Protein 1WCJ (pdb70)

Structure (mmCIF, N/CA/C/O backbone):
data_1WCJ
#
_entry.id   1WCJ
#
_cell.length_a   1.000
_cell.length_b   1.000
_cell.length_c   1.000
_cell.angle_alpha   90.00
_cell.angle_beta   90.00
_cell.angle_gamma   90.00
#
_symmetry.space_group_name_H-M   'P 1'
#
loop_
_atom_site.group_PDB
_atom_site.id
_atom_site.type_symbol
_atom_site.label_atom_id
_atom_site.label_alt_id
_atom_site.label_comp_id
_atom_site.label_asym_id
_atom_site.label_entity_id
_atom_site.label_seq_id
_atom_site.pdbx_PDB_ins_code
_atom_site.Cartn_x
_atom_site.Cartn_y
_atom_site.Cartn_z
_atom_site.occupancy
_atom_site.B_iso_or_equiv
_atom_site.auth_seq_id
_atom_site.auth_comp_id
_atom_site.auth_asym_id
_atom_site.auth_atom_id
_atom_site.pdbx_PDB_model_num
ATOM 1 N N . MET A 1 2 ? 18.799 15.409 -4.432 1.00 0.00 2 MET A N 1
ATOM 2 C CA . MET A 1 2 ? 19.744 14.297 -4.384 1.00 0.00 2 MET A CA 1
ATOM 3 C C . MET A 1 2 ? 19.970 13.944 -2.918 1.00 0.00 2 MET A C 1
ATOM 4 O O . MET A 1 2 ? 20.739 14.631 -2.236 1.00 0.00 2 MET A O 1
ATOM 18 N N . SER A 1 3 ? 19.293 12.920 -2.396 1.00 0.00 3 SER A N 1
ATOM 19 C CA . SER A 1 3 ? 19.429 12.554 -0.994 1.00 0.00 3 SER A CA 1
ATOM 20 C C . SER A 1 3 ? 19.049 11.090 -0.758 1.00 0.00 3 SER A C 1
ATOM 21 O O . SER A 1 3 ? 18.476 10.456 -1.645 1.00 0.00 3 SER A O 1
ATOM 29 N N . LYS A 1 4 ? 19.346 10.543 0.429 1.00 0.00 4 LYS A N 1
ATOM 30 C CA . LYS A 1 4 ? 19.086 9.144 0.790 1.00 0.00 4 LYS A CA 1
ATOM 31 C C . LYS A 1 4 ? 18.442 9.080 2.168 1.00 0.00 4 LYS A C 1
ATOM 32 O O . LYS A 1 4 ? 18.989 8.485 3.097 1.00 0.00 4 LYS A O 1
ATOM 48 N N . LYS A 1 5 ? 17.260 9.674 2.302 1.00 0.00 5 LYS A N 1
ATOM 49 C CA . LYS A 1 5 ? 16.440 9.577 3.506 1.00 0.00 5 LYS A CA 1
ATOM 50 C C . LYS A 1 5 ? 15.003 9.483 3.023 1.00 0.00 5 LYS A C 1
ATOM 51 O O . LYS A 1 5 ? 14.367 10.501 2.734 1.00 0.00 5 LYS A O 1
ATOM 67 N N . VAL A 1 6 ? 14.545 8.252 2.840 1.00 0.00 6 VAL A N 1
ATOM 68 C CA . VAL A 1 6 ? 13.239 7.917 2.295 1.00 0.00 6 VAL A CA 1
ATOM 69 C C . VAL A 1 6 ? 12.184 8.166 3.379 1.00 0.00 6 VAL A C 1
ATOM 70 O O . VAL A 1 6 ? 12.494 8.164 4.572 1.00 0.00 6 VAL A O 1
ATOM 83 N N . THR A 1 7 ? 10.939 8.411 2.974 1.00 0.00 7 THR A N 1
ATOM 84 C CA . THR A 1 7 ? 9.881 8.903 3.845 1.00 0.00 7 THR A CA 1
ATOM 85 C C . THR A 1 7 ? 8.557 8.271 3.450 1.00 0.00 7 THR A C 1
ATOM 86 O O . THR A 1 7 ? 8.406 7.672 2.383 1.00 0.00 7 THR A O 1
ATOM 97 N N . LYS A 1 8 ? 7.567 8.445 4.321 1.00 0.00 8 LYS A N 1
ATOM 98 C CA . LYS A 1 8 ? 6.193 8.054 4.081 1.00 0.00 8 LYS A CA 1
ATOM 99 C C . LYS A 1 8 ? 5.671 8.718 2.807 1.00 0.00 8 LYS A C 1
ATOM 100 O O . LYS A 1 8 ? 4.954 8.066 2.054 1.00 0.00 8 LYS A O 1
ATOM 116 N N . GLU A 1 9 ? 6.078 9.957 2.521 1.00 0.00 9 GLU A N 1
ATOM 117 C CA . GLU A 1 9 ? 5.713 10.677 1.311 1.00 0.00 9 GLU A CA 1
ATOM 118 C C . GLU A 1 9 ? 6.158 9.893 0.079 1.00 0.00 9 GLU A C 1
ATOM 119 O O . GLU A 1 9 ? 5.367 9.682 -0.842 1.00 0.00 9 GLU A O 1
ATOM 131 N N . ASP A 1 10 ? 7.424 9.467 0.062 1.00 0.00 10 ASP A N 1
ATOM 132 C CA . ASP A 1 10 ? 8.059 8.860 -1.102 1.00 0.00 10 ASP A CA 1
ATOM 133 C C . ASP A 1 10 ? 7.510 7.455 -1.321 1.00 0.00 10 ASP A C 1
ATOM 134 O O . ASP A 1 10 ? 7.359 7.021 -2.462 1.00 0.00 10 ASP A O 1
ATOM 143 N N . VAL A 1 11 ? 7.196 6.753 -0.232 1.00 0.00 11 VAL A N 1
ATOM 144 C CA . VAL A 1 11 ? 6.578 5.425 -0.223 1.00 0.00 11 VAL A CA 1
ATOM 145 C C . VAL A 1 11 ? 5.155 5.482 -0.755 1.00 0.00 11 VAL A C 1
ATOM 146 O O . VAL A 1 11 ? 4.771 4.631 -1.559 1.00 0.00 11 VAL A O 1
ATOM 159 N N . LEU A 1 12 ? 4.386 6.503 -0.376 1.00 0.00 12 LEU A N 1
ATOM 160 C CA . LEU A 1 12 ? 3.040 6.693 -0.876 1.00 0.00 12 LEU A CA 1
ATOM 161 C C . LEU A 1 12 ? 3.152 6.940 -2.370 1.00 0.00 12 LEU A C 1
ATOM 162 O O . LEU A 1 12 ? 2.553 6.223 -3.167 1.00 0.00 12 LEU A O 1
ATOM 178 N N . ASN A 1 13 ? 4.006 7.886 -2.759 1.00 0.00 13 ASN A N 1
ATOM 179 C CA . ASN A 1 13 ? 4.214 8.263 -4.142 1.00 0.00 13 ASN A CA 1
ATOM 180 C C . ASN A 1 13 ? 4.696 7.112 -5.019 1.00 0.00 13 ASN A C 1
ATOM 181 O O . ASN A 1 13 ? 4.405 7.111 -6.215 1.00 0.00 13 ASN A O 1
ATOM 192 N N . ALA A 1 14 ? 5.420 6.136 -4.473 1.00 0.00 14 ALA A N 1
ATOM 193 C CA . ALA A 1 14 ? 5.852 4.974 -5.226 1.00 0.00 14 ALA A CA 1
ATOM 194 C C . ALA A 1 14 ? 4.658 4.059 -5.464 1.00 0.00 14 ALA A C 1
ATOM 195 O O . ALA A 1 14 ? 4.422 3.619 -6.590 1.00 0.00 14 ALA A O 1
ATOM 202 N N . LEU A 1 15 ? 3.906 3.772 -4.398 1.00 0.00 15 LEU A N 1
ATOM 203 C CA . LEU A 1 15 ? 2.778 2.853 -4.443 1.00 0.00 15 LEU A CA 1
ATOM 204 C C . LEU A 1 15 ? 1.664 3.362 -5.354 1.00 0.00 15 LEU A C 1
ATOM 205 O O . LEU A 1 15 ? 0.997 2.542 -5.980 1.00 0.00 15 LEU A O 1
ATOM 221 N N . LYS A 1 16 ? 1.539 4.683 -5.530 1.00 0.00 16 LYS A N 1
ATOM 222 C CA . LYS A 1 16 ? 0.630 5.368 -6.461 1.00 0.00 16 LYS A CA 1
ATOM 223 C C . LYS A 1 16 ? 0.810 4.982 -7.949 1.00 0.00 16 LYS A C 1
ATOM 224 O O . LYS A 1 16 ? 0.279 5.676 -8.818 1.00 0.00 16 LYS A O 1
ATOM 240 N N . ASN A 1 17 ? 1.574 3.941 -8.280 1.00 0.00 17 ASN A N 1
ATOM 241 C CA . ASN A 1 17 ? 1.747 3.398 -9.628 1.00 0.00 17 ASN A CA 1
ATOM 242 C C . ASN A 1 17 ? 1.021 2.062 -9.741 1.00 0.00 17 ASN A C 1
ATOM 243 O O . ASN A 1 17 ? 0.253 1.849 -10.681 1.00 0.00 17 ASN A O 1
ATOM 254 N N . VAL A 1 18 ? 1.286 1.171 -8.782 1.00 0.00 18 VAL A N 1
ATOM 255 C CA . VAL A 1 18 ? 0.814 -0.204 -8.727 1.00 0.00 18 VAL A CA 1
ATOM 256 C C . VAL A 1 18 ? -0.717 -0.209 -8.672 1.00 0.00 18 VAL A C 1
ATOM 257 O O . VAL A 1 18 ? -1.318 0.761 -8.215 1.00 0.00 18 VAL A O 1
ATOM 270 N N . ILE A 1 19 ? -1.369 -1.298 -9.079 1.00 0.00 19 ILE A N 1
ATOM 271 C CA . ILE A 1 19 ? -2.811 -1.460 -8.989 1.00 0.00 19 ILE A CA 1
ATOM 272 C C . ILE A 1 19 ? -3.089 -2.798 -8.312 1.00 0.00 19 ILE A C 1
ATOM 273 O O . ILE A 1 19 ? -2.425 -3.801 -8.592 1.00 0.00 19 ILE A O 1
ATOM 289 N N . ASP A 1 20 ? -4.106 -2.809 -7.456 1.00 0.00 20 ASP A N 1
ATOM 290 C CA . ASP A 1 20 ? -4.759 -4.020 -6.979 1.00 0.00 20 ASP A CA 1
ATOM 291 C C . ASP A 1 20 ? -5.619 -4.509 -8.134 1.00 0.00 20 ASP A C 1
ATOM 292 O O . ASP A 1 20 ? -6.672 -3.915 -8.378 1.00 0.00 20 ASP A O 1
ATOM 301 N N . PHE A 1 21 ? -5.190 -5.548 -8.862 1.00 0.00 21 PHE A N 1
ATOM 302 C CA . PHE A 1 21 ? -5.912 -6.076 -10.025 1.00 0.00 21 PHE A CA 1
ATOM 303 C C . PHE A 1 21 ? -7.402 -6.263 -9.729 1.00 0.00 21 PHE A C 1
ATOM 304 O O . PHE A 1 21 ? -8.251 -5.848 -10.515 1.00 0.00 21 PHE A O 1
ATOM 321 N N . GLU A 1 22 ? -7.713 -6.842 -8.567 1.00 0.00 22 GLU A N 1
ATOM 322 C CA . GLU A 1 22 ? -9.041 -7.220 -8.123 1.00 0.00 22 GLU A CA 1
ATOM 323 C C . GLU A 1 22 ? -9.997 -6.028 -7.971 1.00 0.00 22 GLU A C 1
ATOM 324 O O . GLU A 1 22 ? -11.221 -6.211 -7.966 1.00 0.00 22 GLU A O 1
ATOM 336 N N . LEU A 1 23 ? -9.464 -4.806 -7.876 1.00 0.00 23 LEU A N 1
ATOM 337 C CA . LEU A 1 23 ? -10.230 -3.581 -7.675 1.00 0.00 23 LEU A CA 1
ATOM 338 C C . LEU A 1 23 ? -10.076 -2.651 -8.869 1.00 0.00 23 LEU A C 1
ATOM 339 O O . LEU A 1 23 ? -11.067 -2.083 -9.325 1.00 0.00 23 LEU A O 1
ATOM 355 N N . GLY A 1 24 ? -8.851 -2.445 -9.347 1.00 0.00 24 GLY A N 1
ATOM 356 C CA . GLY A 1 24 ? -8.552 -1.595 -10.485 1.00 0.00 24 GLY A CA 1
ATOM 357 C C . GLY A 1 24 ? -8.052 -0.212 -10.074 1.00 0.00 24 GLY A C 1
ATOM 358 O O . GLY A 1 24 ? -7.976 0.674 -10.928 1.00 0.00 24 GLY A O 1
ATOM 362 N N . LEU A 1 25 ? -7.687 -0.004 -8.805 1.00 0.00 25 LEU A N 1
ATOM 363 C CA . LEU A 1 25 ? -7.120 1.244 -8.304 1.00 0.00 25 LEU A CA 1
ATOM 364 C C . LEU A 1 25 ? -5.847 0.958 -7.508 1.00 0.00 25 LEU A C 1
ATOM 365 O O . LEU A 1 25 ? -5.543 -0.200 -7.222 1.00 0.00 25 LEU A O 1
ATOM 381 N N . ASP A 1 26 ? -5.105 2.012 -7.155 1.00 0.00 26 ASP A N 1
ATOM 382 C CA . ASP A 1 26 ? -3.878 1.884 -6.371 1.00 0.00 26 ASP A CA 1
ATOM 383 C C . ASP A 1 26 ? -4.248 1.792 -4.894 1.00 0.00 26 ASP A C 1
ATOM 384 O O . ASP A 1 26 ? -5.276 2.329 -4.465 1.00 0.00 26 ASP A O 1
ATOM 393 N N . VAL A 1 27 ? -3.398 1.146 -4.107 1.00 0.00 27 VAL A N 1
ATOM 394 C CA . VAL A 1 27 ? -3.548 0.975 -2.681 1.00 0.00 27 VAL A CA 1
ATOM 395 C C . VAL A 1 27 ? -3.758 2.302 -1.962 1.00 0.00 27 VAL A C 1
ATOM 396 O O . VAL A 1 27 ? -4.594 2.364 -1.065 1.00 0.00 27 VAL A O 1
ATOM 409 N N . VAL A 1 28 ? -3.008 3.357 -2.274 1.00 0.00 28 VAL A N 1
ATOM 410 C CA . VAL A 1 28 ? -3.113 4.646 -1.605 1.00 0.00 28 VAL A CA 1
ATOM 411 C C . VAL A 1 28 ? -4.533 5.177 -1.813 1.00 0.00 28 VAL A C 1
ATOM 412 O O . VAL A 1 28 ? -5.158 5.648 -0.866 1.00 0.00 28 VAL A O 1
ATOM 425 N N . SER A 1 29 ? -5.088 4.997 -3.011 1.00 0.00 29 SER A N 1
ATOM 426 C CA . SER A 1 29 ? -6.469 5.316 -3.318 1.00 0.00 29 SER A CA 1
ATOM 427 C C . SER A 1 29 ? -7.439 4.415 -2.552 1.00 0.00 29 SER A C 1
ATOM 428 O O . SER A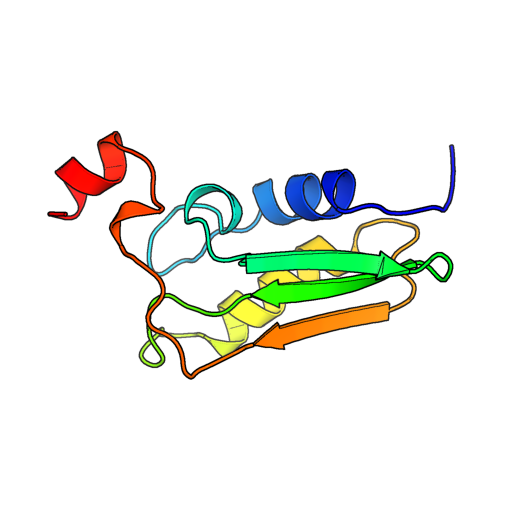 1 29 ? -8.458 4.894 -2.051 1.00 0.00 29 SER A O 1
ATOM 436 N N . LEU A 1 30 ? -7.158 3.121 -2.444 1.00 0.00 30 LEU A N 1
ATOM 437 C CA . LEU A 1 30 ? -7.974 2.187 -1.672 1.00 0.00 30 LEU A CA 1
ATOM 438 C C . LEU A 1 30 ? -7.923 2.464 -0.167 1.00 0.00 30 LEU A C 1
ATOM 439 O O . LEU A 1 30 ? -8.828 2.047 0.547 1.00 0.00 30 LEU A O 1
ATOM 455 N N . GLY A 1 31 ? -6.899 3.160 0.326 1.00 0.00 31 GLY A N 1
ATOM 456 C CA . GLY A 1 31 ? -6.723 3.453 1.739 1.00 0.00 31 GLY A CA 1
ATOM 457 C C . GLY A 1 31 ? -6.524 2.176 2.560 1.00 0.00 31 GLY A C 1
ATOM 458 O O . GLY A 1 31 ? -7.360 1.883 3.411 1.00 0.00 31 GLY A O 1
ATOM 462 N N . LEU A 1 32 ? -5.448 1.416 2.312 1.00 0.00 32 LEU A N 1
ATOM 463 C CA . LEU A 1 32 ? -5.116 0.188 3.052 1.00 0.00 32 LEU A CA 1
ATOM 464 C C . LEU A 1 32 ? -3.942 0.399 3.993 1.00 0.00 32 LEU A C 1
ATOM 465 O O . LEU A 1 32 ? -3.889 -0.246 5.040 1.00 0.00 32 LEU A O 1
ATOM 481 N N . VAL A 1 33 ? -2.996 1.271 3.639 1.00 0.00 33 VAL A N 1
ATOM 482 C CA . VAL A 1 33 ? -1.893 1.636 4.489 1.00 0.00 33 VAL A CA 1
ATOM 483 C C . VAL A 1 33 ? -2.468 2.350 5.717 1.00 0.00 33 VAL A C 1
ATOM 484 O O .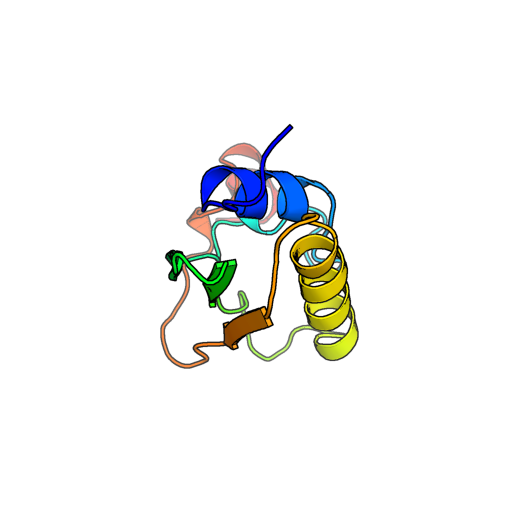 VAL A 1 33 ? -2.935 3.492 5.664 1.00 0.00 33 VAL A O 1
ATOM 497 N N . TYR A 1 34 ? -2.518 1.611 6.814 1.00 0.00 34 TYR A N 1
ATOM 498 C CA . TYR A 1 34 ? -2.909 2.066 8.125 1.00 0.00 34 TYR A CA 1
ATOM 499 C C . TYR A 1 34 ? -1.853 3.051 8.623 1.00 0.00 34 TYR A C 1
ATOM 500 O O . TYR A 1 34 ? -2.182 4.205 8.909 1.00 0.00 34 TYR A O 1
ATOM 518 N N . ASP A 1 35 ? -0.582 2.634 8.643 1.00 0.00 35 ASP A N 1
ATOM 519 C CA . ASP A 1 35 ? 0.516 3.359 9.286 1.00 0.00 35 ASP A CA 1
ATOM 520 C C . ASP A 1 35 ? 1.781 3.215 8.451 1.00 0.00 35 ASP A C 1
ATOM 521 O O . ASP A 1 35 ? 1.970 2.167 7.838 1.00 0.00 35 ASP A O 1
ATOM 530 N N . ILE A 1 36 ? 2.655 4.219 8.426 1.00 0.00 36 ILE A N 1
ATOM 531 C CA . ILE A 1 36 ? 3.870 4.243 7.606 1.00 0.00 36 ILE A CA 1
ATOM 532 C C . ILE A 1 36 ? 4.962 4.952 8.420 1.00 0.00 36 ILE A C 1
ATOM 533 O O . ILE A 1 36 ? 4.917 6.180 8.559 1.00 0.00 36 ILE A O 1
ATOM 549 N N . GLN A 1 37 ? 5.933 4.190 8.936 1.00 0.00 37 GLN A N 1
ATOM 550 C CA . GLN A 1 37 ? 7.115 4.604 9.657 1.00 0.00 37 GLN A CA 1
ATOM 551 C C . GLN A 1 37 ? 8.313 4.281 8.789 1.00 0.00 37 GLN A C 1
ATOM 552 O O . GLN A 1 37 ? 8.361 3.216 8.177 1.00 0.00 37 GLN A O 1
ATOM 566 N N . ILE A 1 38 ? 9.287 5.176 8.737 1.00 0.00 38 ILE A N 1
ATOM 567 C CA . ILE A 1 38 ? 10.450 5.005 7.896 1.00 0.00 38 ILE A CA 1
ATOM 568 C C . ILE A 1 38 ? 11.656 5.398 8.727 1.00 0.00 38 ILE A C 1
ATOM 569 O O . ILE A 1 38 ? 11.931 6.587 8.913 1.00 0.00 38 ILE A O 1
ATOM 585 N N . ASP A 1 39 ? 12.349 4.390 9.250 1.00 0.00 39 ASP A N 1
ATOM 586 C CA . ASP A 1 39 ? 13.530 4.592 10.081 1.00 0.00 39 ASP A CA 1
ATOM 587 C C . ASP A 1 39 ? 14.576 5.389 9.304 1.00 0.00 39 ASP A 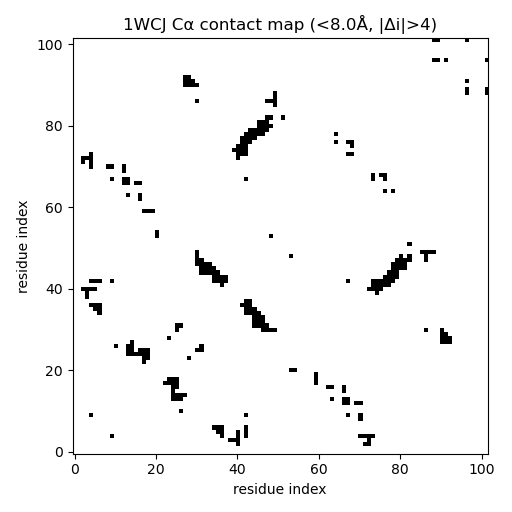C 1
ATOM 588 O O . ASP A 1 39 ? 14.517 5.527 8.079 1.00 0.00 39 ASP A O 1
ATOM 597 N N . ASP A 1 40 ? 15.578 5.890 10.004 1.00 0.00 40 ASP A N 1
ATOM 598 C CA . ASP A 1 40 ? 16.645 6.707 9.433 1.00 0.00 40 ASP A CA 1
ATOM 599 C C . ASP A 1 40 ? 17.707 5.833 8.774 1.00 0.00 40 ASP A C 1
ATOM 600 O O . ASP A 1 40 ? 18.506 6.300 7.971 1.00 0.00 40 ASP A O 1
ATOM 609 N N . GLN A 1 41 ? 17.630 4.523 9.002 1.00 0.00 41 GLN A N 1
ATOM 610 C CA . GLN A 1 41 ? 18.265 3.505 8.182 1.00 0.00 41 GLN A C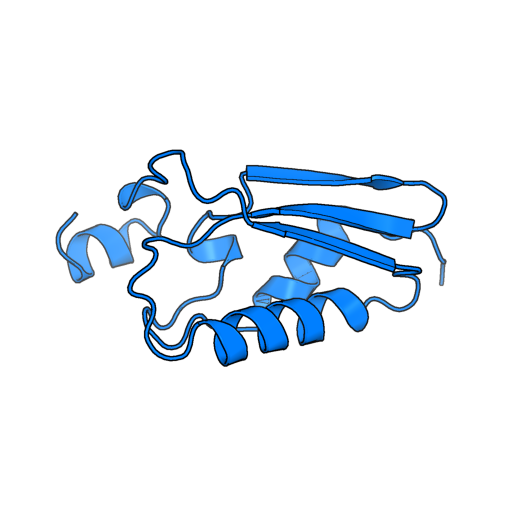A 1
ATOM 611 C C . GLN A 1 41 ? 17.362 3.104 7.000 1.00 0.00 41 GLN A C 1
ATOM 612 O O . GLN A 1 41 ? 17.535 2.028 6.441 1.00 0.00 41 GLN A O 1
ATOM 626 N N . ASN A 1 42 ? 16.383 3.935 6.617 1.00 0.00 42 ASN A N 1
ATOM 627 C CA . ASN A 1 42 ? 15.467 3.817 5.476 1.00 0.00 42 ASN A CA 1
ATOM 628 C C . ASN A 1 42 ? 14.772 2.459 5.448 1.00 0.00 42 ASN A C 1
ATOM 629 O O . ASN A 1 42 ? 14.454 1.917 4.386 1.00 0.00 42 ASN A O 1
ATOM 640 N N . ASN A 1 43 ? 14.513 1.921 6.641 1.00 0.00 43 ASN A N 1
ATOM 641 C CA . ASN A 1 43 ? 13.686 0.742 6.841 1.00 0.00 43 ASN A CA 1
ATOM 642 C C . ASN A 1 43 ? 12.256 1.213 6.601 1.00 0.00 43 ASN A C 1
ATOM 643 O O . ASN A 1 43 ? 11.670 1.850 7.478 1.00 0.00 43 ASN A O 1
ATOM 654 N N . VAL A 1 44 ? 11.750 1.046 5.385 1.00 0.00 44 VAL A N 1
ATOM 655 C CA . VAL A 1 44 ? 10.403 1.446 5.013 1.00 0.00 44 VAL A CA 1
ATOM 656 C C . VAL A 1 44 ? 9.431 0.439 5.632 1.00 0.00 44 VAL A C 1
ATOM 657 O O . VAL A 1 44 ? 9.505 -0.743 5.288 1.00 0.00 44 VAL A O 1
ATOM 670 N N . LYS A 1 45 ? 8.553 0.875 6.553 1.00 0.00 45 LYS A N 1
ATOM 671 C CA . LYS A 1 45 ? 7.818 -0.051 7.403 1.00 0.00 45 LYS A CA 1
ATOM 672 C C . LYS A 1 45 ? 6.365 0.363 7.512 1.00 0.00 45 LYS A C 1
ATOM 673 O O . LYS A 1 45 ? 6.029 1.404 8.081 1.00 0.00 45 LYS A O 1
ATOM 689 N N . VAL A 1 46 ? 5.500 -0.455 6.933 1.00 0.00 46 VAL A N 1
ATOM 690 C CA . VAL A 1 46 ? 4.129 -0.089 6.648 1.00 0.00 46 VAL A CA 1
ATOM 691 C C . VAL A 1 46 ? 3.210 -1.129 7.254 1.00 0.00 46 VAL A C 1
ATOM 692 O O . VAL A 1 46 ? 3.347 -2.308 6.942 1.00 0.00 46 VAL A O 1
ATOM 705 N N . LEU A 1 47 ? 2.240 -0.684 8.049 1.00 0.00 47 LEU A N 1
ATOM 706 C CA . LEU A 1 47 ? 1.047 -1.451 8.361 1.00 0.00 47 LEU A CA 1
ATOM 707 C C . LEU A 1 47 ? 0.143 -1.294 7.165 1.00 0.00 47 LEU A C 1
ATOM 708 O O . LEU A 1 47 ? -0.459 -0.240 6.969 1.00 0.00 47 LEU A O 1
ATOM 724 N N . MET A 1 48 ? 0.084 -2.336 6.345 1.00 0.00 48 MET A N 1
ATOM 725 C CA . MET A 1 48 ? -0.939 -2.493 5.339 1.00 0.00 48 MET A CA 1
ATOM 726 C C . MET A 1 48 ? -1.711 -3.766 5.667 1.00 0.00 48 MET A C 1
ATOM 727 O O . MET A 1 48 ? -1.442 -4.482 6.644 1.00 0.00 48 MET A O 1
ATOM 741 N N . THR A 1 49 ? -2.722 -4.009 4.857 1.00 0.00 49 THR A N 1
ATOM 742 C CA . THR A 1 49 ? -3.496 -5.231 4.824 1.00 0.00 49 THR A CA 1
ATOM 743 C C . THR A 1 49 ? -4.143 -5.306 3.431 1.00 0.00 49 THR A C 1
ATOM 744 O O . THR A 1 49 ? -3.728 -4.577 2.526 1.00 0.00 49 THR A O 1
ATOM 755 N N . MET A 1 50 ? -5.109 -6.202 3.234 1.00 0.00 50 MET A N 1
ATOM 756 C CA . MET A 1 50 ? -5.929 -6.311 2.031 1.00 0.00 50 MET A CA 1
ATOM 757 C C . MET A 1 50 ? -7.378 -6.019 2.419 1.00 0.00 50 MET A C 1
ATOM 758 O O . MET A 1 50 ? -7.724 -6.087 3.605 1.00 0.00 50 MET A O 1
ATOM 772 N N . THR A 1 51 ? -8.255 -5.766 1.439 1.00 0.00 51 THR A N 1
ATOM 773 C CA . THR A 1 51 ? -9.695 -5.733 1.701 1.00 0.00 51 THR A CA 1
ATOM 774 C C . THR A 1 51 ? -10.122 -7.028 2.390 1.00 0.00 51 THR A C 1
ATOM 775 O O . THR A 1 51 ? -10.862 -6.986 3.378 1.00 0.00 51 THR A O 1
ATOM 786 N N . THR A 1 52 ? -9.669 -8.175 1.872 1.00 0.00 52 THR A N 1
ATOM 787 C CA . THR A 1 52 ? -10.165 -9.481 2.268 1.00 0.00 52 THR A CA 1
ATOM 788 C C . THR A 1 52 ? -9.064 -10.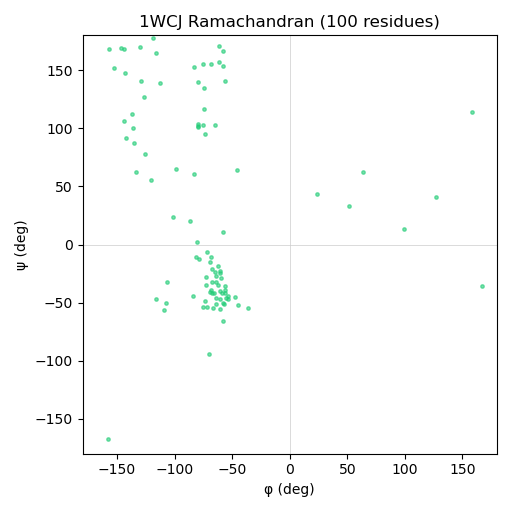527 2.049 1.00 0.00 52 THR A C 1
ATOM 789 O O . THR A 1 52 ? -8.307 -10.391 1.088 1.00 0.00 52 THR A O 1
ATOM 800 N N . PRO A 1 53 ? -9.016 -11.639 2.798 1.00 0.00 53 PRO A N 1
ATOM 801 C CA . PRO A 1 53 ? -8.065 -12.718 2.538 1.00 0.00 53 PRO A CA 1
ATOM 802 C C . PRO A 1 53 ? -8.387 -13.543 1.277 1.00 0.00 53 PRO A C 1
ATOM 803 O O . PRO A 1 53 ? -7.568 -14.383 0.892 1.00 0.00 53 PRO A O 1
ATOM 814 N N . MET A 1 54 ? -9.529 -13.313 0.609 1.00 0.00 54 MET A N 1
ATOM 815 C CA . MET A 1 54 ? -9.911 -14.018 -0.624 1.00 0.00 54 MET A CA 1
ATOM 816 C C . MET A 1 54 ? -9.232 -13.463 -1.883 1.00 0.00 54 MET A C 1
ATOM 817 O O . MET A 1 54 ? -9.563 -13.908 -2.982 1.00 0.00 54 MET A O 1
ATOM 831 N N . CYS A 1 55 ? -8.349 -12.462 -1.766 1.00 0.00 55 CYS A N 1
ATOM 832 C CA . CYS A 1 55 ? -7.791 -11.807 -2.937 1.00 0.00 55 CYS A CA 1
ATOM 833 C C . CYS A 1 55 ? -7.100 -12.813 -3.873 1.00 0.00 55 CYS A C 1
ATOM 834 O O . CYS A 1 55 ? -6.418 -13.739 -3.421 1.00 0.00 55 CYS A O 1
ATOM 842 N N . PRO A 1 56 ? -7.261 -12.631 -5.188 1.00 0.00 56 PRO A N 1
ATOM 843 C CA . PRO A 1 56 ? -7.320 -13.740 -6.128 1.00 0.00 56 PRO A CA 1
ATOM 844 C C . PRO A 1 56 ? -5.937 -14.330 -6.384 1.00 0.00 56 PRO A C 1
ATOM 845 O O . PRO A 1 56 ? -5.689 -15.527 -6.211 1.00 0.00 56 PRO A O 1
ATOM 856 N N . LEU A 1 57 ? -5.022 -13.448 -6.766 1.00 0.00 57 LEU A N 1
ATOM 857 C CA . LEU A 1 57 ? -3.606 -13.679 -6.946 1.00 0.00 57 LEU A CA 1
ATOM 858 C C . LEU A 1 57 ? -2.881 -12.737 -6.000 1.00 0.00 57 LEU A C 1
ATOM 859 O O . LEU A 1 57 ? -2.032 -11.940 -6.396 1.00 0.00 57 LEU A O 1
ATOM 875 N N . ALA A 1 58 ? -3.253 -12.855 -4.720 1.00 0.00 58 ALA A N 1
ATOM 876 C CA . ALA A 1 58 ? -2.715 -12.083 -3.615 1.00 0.00 58 ALA A CA 1
ATOM 877 C C . ALA A 1 58 ? -1.194 -12.010 -3.700 1.00 0.00 58 ALA A C 1
ATOM 878 O O . ALA A 1 58 ? -0.626 -10.928 -3.679 1.00 0.00 58 ALA A O 1
ATOM 885 N N . GLY A 1 59 ? -0.535 -13.162 -3.836 1.00 0.00 59 GLY A N 1
ATOM 886 C CA . GLY A 1 59 ? 0.915 -13.251 -3.853 1.00 0.00 59 GLY A CA 1
ATOM 887 C C . GLY A 1 59 ? 1.548 -12.457 -4.988 1.00 0.00 59 GLY A C 1
ATOM 888 O O . GLY A 1 59 ? 2.709 -12.078 -4.869 1.00 0.00 59 GLY A O 1
ATOM 892 N N . MET A 1 60 ? 0.825 -12.198 -6.078 1.00 0.00 60 MET A N 1
ATOM 893 C CA . MET A 1 60 ? 1.306 -11.363 -7.166 1.00 0.00 60 MET A CA 1
ATOM 894 C C . MET A 1 60 ? 1.050 -9.890 -6.857 1.00 0.00 60 MET A C 1
ATOM 895 O O . MET A 1 60 ? 1.959 -9.081 -7.022 1.00 0.00 60 MET A O 1
ATOM 909 N N . ILE A 1 61 ? -0.140 -9.547 -6.350 1.00 0.00 61 ILE A N 1
ATOM 910 C CA . ILE A 1 61 ? -0.487 -8.181 -5.956 1.00 0.00 61 ILE A CA 1
ATOM 911 C C . ILE A 1 61 ? 0.524 -7.688 -4.906 1.00 0.00 61 ILE A C 1
ATOM 912 O O . ILE A 1 61 ? 1.117 -6.623 -5.067 1.00 0.00 61 ILE A O 1
ATOM 928 N N . LEU A 1 62 ? 0.746 -8.470 -3.847 1.00 0.00 62 LEU A N 1
ATOM 929 C CA . LEU A 1 62 ? 1.658 -8.159 -2.750 1.00 0.00 62 LEU A CA 1
ATOM 930 C C . LEU A 1 62 ? 3.110 -8.089 -3.240 1.00 0.00 62 LEU A C 1
ATOM 931 O O . LEU A 1 62 ? 3.916 -7.341 -2.684 1.00 0.00 62 LEU A O 1
ATOM 947 N N . SER A 1 63 ? 3.477 -8.878 -4.252 1.00 0.00 63 SER A N 1
ATOM 948 C CA . SER A 1 63 ? 4.808 -8.837 -4.841 1.00 0.00 63 SER A CA 1
ATOM 949 C C . SER A 1 63 ? 4.979 -7.521 -5.604 1.00 0.00 63 SER A C 1
ATOM 950 O O . SER A 1 63 ? 6.025 -6.887 -5.507 1.00 0.00 63 SER A O 1
ATOM 958 N N . ASP A 1 64 ? 3.961 -7.061 -6.328 1.00 0.00 64 ASP A N 1
ATOM 959 C CA . ASP A 1 64 ? 4.053 -5.806 -7.063 1.00 0.00 64 ASP A CA 1
ATOM 960 C C . ASP A 1 64 ? 4.007 -4.600 -6.126 1.00 0.00 64 ASP A C 1
ATOM 961 O O . ASP A 1 64 ? 4.623 -3.577 -6.409 1.00 0.00 64 ASP A O 1
ATOM 970 N N . ALA A 1 65 ? 3.358 -4.718 -4.961 1.00 0.00 65 ALA A N 1
ATOM 971 C CA . ALA A 1 65 ? 3.456 -3.703 -3.918 1.00 0.00 65 ALA A CA 1
ATOM 972 C C . ALA A 1 65 ? 4.918 -3.557 -3.474 1.00 0.00 65 ALA A C 1
ATOM 973 O O . ALA A 1 65 ? 5.438 -2.440 -3.412 1.00 0.00 65 ALA A O 1
ATOM 980 N N . GLU A 1 66 ? 5.610 -4.673 -3.217 1.00 0.00 66 GLU A N 1
ATOM 981 C CA . GLU A 1 66 ? 7.035 -4.692 -2.951 1.00 0.00 66 GLU A CA 1
ATOM 982 C C . GLU A 1 66 ? 7.808 -4.041 -4.104 1.00 0.00 66 GLU A C 1
ATOM 983 O O . GLU A 1 66 ? 8.745 -3.294 -3.850 1.00 0.00 66 GLU A O 1
ATOM 995 N N . GLU A 1 67 ? 7.434 -4.303 -5.361 1.00 0.00 67 GLU A N 1
ATOM 996 C CA . GLU A 1 67 ? 8.071 -3.770 -6.561 1.00 0.00 67 GLU A CA 1
ATOM 997 C C . GLU A 1 67 ? 8.113 -2.244 -6.573 1.00 0.00 67 GLU A C 1
ATOM 998 O O . GLU A 1 67 ? 9.122 -1.661 -6.980 1.00 0.00 67 GLU A O 1
ATOM 1010 N N . ALA A 1 68 ? 7.046 -1.593 -6.111 1.00 0.00 68 ALA A N 1
ATOM 1011 C CA . ALA A 1 68 ? 7.017 -0.147 -6.000 1.00 0.00 68 ALA A CA 1
ATOM 1012 C C . ALA A 1 68 ? 7.922 0.268 -4.850 1.00 0.00 68 ALA A C 1
ATOM 1013 O O . ALA A 1 68 ? 8.825 1.082 -5.03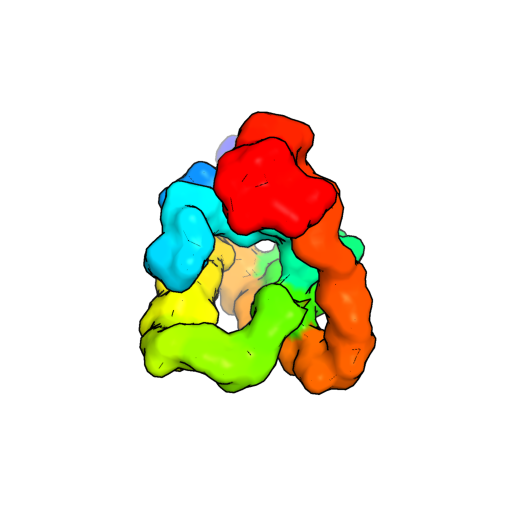1 1.00 0.00 68 ALA A O 1
ATOM 1020 N N . ILE A 1 69 ? 7.684 -0.301 -3.669 1.00 0.00 69 ILE A N 1
ATOM 1021 C CA . ILE A 1 69 ? 8.370 0.068 -2.441 1.00 0.00 69 ILE A CA 1
ATOM 1022 C C . ILE A 1 69 ? 9.890 -0.044 -2.611 1.00 0.00 69 ILE A C 1
ATOM 1023 O O . ILE A 1 69 ? 10.616 0.868 -2.219 1.00 0.00 69 ILE A O 1
ATOM 1039 N N . LYS A 1 70 ? 10.395 -1.131 -3.195 1.00 0.00 70 LYS A N 1
ATOM 1040 C CA . LYS A 1 70 ? 11.832 -1.354 -3.320 1.00 0.00 70 LYS A CA 1
ATOM 1041 C C . LYS A 1 70 ? 12.502 -0.387 -4.299 1.00 0.00 70 LYS A C 1
ATOM 1042 O O . LYS A 1 70 ? 13.729 -0.315 -4.309 1.00 0.00 70 LYS A O 1
ATOM 1058 N N . LYS A 1 71 ? 11.764 0.334 -5.152 1.00 0.00 71 LYS A N 1
ATOM 1059 C CA . LYS A 1 71 ? 12.383 1.140 -6.186 1.00 0.00 71 LYS A CA 1
ATOM 1060 C C . LYS A 1 71 ? 12.922 2.442 -5.615 1.00 0.00 71 LYS A C 1
ATOM 1061 O O . LYS A 1 71 ? 13.659 3.146 -6.302 1.00 0.00 71 LYS A O 1
ATOM 1077 N N . ILE A 1 72 ? 12.558 2.783 -4.379 1.00 0.00 72 ILE A N 1
ATOM 1078 C CA . ILE A 1 72 ? 12.732 4.109 -3.812 1.00 0.00 72 ILE A CA 1
ATOM 1079 C C . ILE A 1 72 ? 14.167 4.247 -3.281 1.00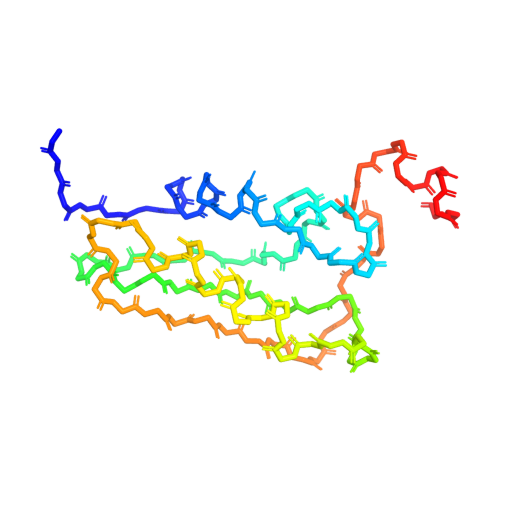 0.00 72 ILE A C 1
ATOM 1080 O O . ILE A 1 72 ? 14.373 4.414 -2.081 1.00 0.00 72 ILE A O 1
ATOM 1096 N N . GLU A 1 73 ? 15.150 4.116 -4.177 1.00 0.00 73 GLU A N 1
ATOM 1097 C CA . GLU A 1 73 ? 16.523 4.650 -4.211 1.00 0.00 73 GLU A CA 1
ATOM 1098 C C . GLU A 1 73 ? 17.184 5.023 -2.875 1.00 0.00 73 GLU A C 1
ATOM 1099 O O . GLU A 1 73 ? 17.932 5.998 -2.764 1.00 0.00 73 GLU A O 1
ATOM 1111 N N . GLY A 1 74 ? 17.022 4.172 -1.874 1.00 0.00 74 GLY A N 1
ATOM 1112 C CA . GLY A 1 74 ? 17.276 4.567 -0.498 1.00 0.00 74 GLY A CA 1
ATOM 1113 C C . GLY A 1 74 ? 16.732 3.549 0.490 1.00 0.00 74 GLY A C 1
ATOM 1114 O O . GLY A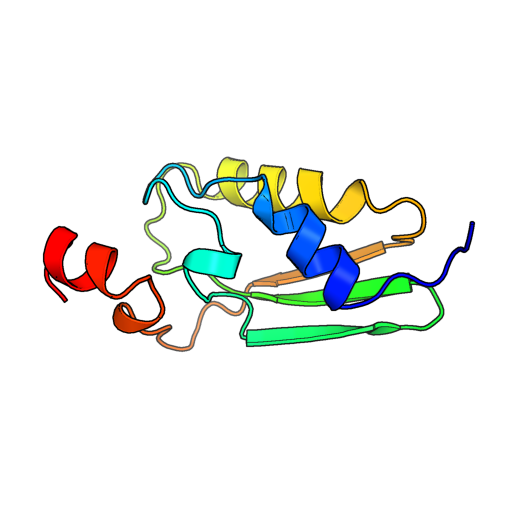 1 74 ? 17.367 3.286 1.504 1.00 0.00 74 GLY A O 1
ATOM 1118 N N . VAL A 1 75 ? 15.582 2.956 0.150 1.00 0.00 75 VAL A N 1
ATOM 1119 C CA . VAL A 1 75 ? 14.835 1.827 0.707 1.00 0.00 75 VAL A CA 1
ATOM 1120 C C . VAL A 1 75 ? 15.655 0.578 1.053 1.00 0.00 75 VAL A C 1
ATOM 1121 O O . VAL A 1 75 ? 15.672 -0.444 0.372 1.00 0.00 75 VAL A O 1
ATOM 1134 N N . ASN A 1 76 ? 16.533 0.768 2.005 1.00 0.00 76 ASN A N 1
ATOM 1135 C CA . ASN A 1 76 ? 17.423 -0.195 2.616 1.00 0.00 76 ASN A CA 1
ATOM 1136 C C . ASN A 1 76 ? 16.791 -1.575 2.761 1.00 0.00 76 ASN A C 1
ATOM 1137 O O . ASN A 1 76 ? 17.367 -2.569 2.324 1.00 0.00 76 ASN A O 1
ATOM 1148 N N . ASN A 1 77 ? 15.630 -1.633 3.408 1.00 0.00 77 ASN A N 1
ATOM 1149 C CA . ASN A 1 77 ? 14.806 -2.810 3.617 1.00 0.00 77 ASN A CA 1
ATOM 1150 C C . ASN A 1 77 ? 13.320 -2.462 3.621 1.00 0.00 77 ASN A C 1
ATOM 1151 O O . ASN A 1 77 ? 12.938 -1.288 3.647 1.00 0.00 77 ASN A O 1
ATOM 1162 N N . VAL A 1 78 ? 12.497 -3.513 3.582 1.00 0.00 78 VAL A N 1
ATOM 1163 C CA . VAL A 1 78 ? 11.127 -3.498 3.095 1.00 0.00 78 VAL A CA 1
ATOM 1164 C C . VAL A 1 78 ? 10.262 -4.284 4.094 1.00 0.00 78 VAL A C 1
ATOM 1165 O O . VAL A 1 78 ? 10.097 -5.504 3.988 1.00 0.00 78 VAL A O 1
ATOM 1178 N N . GLU A 1 79 ? 9.768 -3.606 5.130 1.00 0.00 79 GLU A N 1
ATOM 1179 C CA . GLU A 1 79 ? 9.053 -4.181 6.272 1.00 0.00 79 GLU A CA 1
ATOM 1180 C C . GLU A 1 79 ? 7.545 -4.009 6.032 1.00 0.00 79 GLU A C 1
ATOM 1181 O O . GLU A 1 79 ? 6.854 -3.272 6.744 1.00 0.00 79 GLU A O 1
ATOM 1193 N N . VAL A 1 80 ? 7.020 -4.668 5.001 1.00 0.00 80 VAL A N 1
ATOM 1194 C CA . VAL A 1 80 ? 5.603 -4.590 4.654 1.00 0.00 80 VAL A CA 1
ATOM 1195 C C . VAL A 1 80 ? 4.848 -5.526 5.603 1.00 0.00 80 VAL A C 1
ATOM 1196 O O . VAL A 1 80 ? 4.879 -6.748 5.436 1.00 0.00 80 VAL A O 1
ATOM 1209 N N . GLU A 1 81 ? 4.203 -4.964 6.618 1.00 0.00 81 GLU A N 1
ATOM 1210 C CA . GLU A 1 81 ? 3.366 -5.690 7.553 1.00 0.00 81 GLU A CA 1
ATOM 1211 C C . GLU A 1 81 ? 2.021 -5.922 6.877 1.00 0.00 81 GLU A C 1
ATOM 1212 O O . GLU A 1 81 ? 1.490 -5.034 6.203 1.00 0.00 81 GLU A O 1
ATOM 1224 N N . LEU A 1 82 ? 1.464 -7.111 7.078 1.00 0.00 82 LEU A N 1
ATOM 1225 C CA . LEU A 1 82 ? 0.243 -7.587 6.449 1.00 0.00 82 LEU A CA 1
ATOM 1226 C C . LEU A 1 82 ? -0.691 -8.021 7.573 1.00 0.00 82 LEU A C 1
ATOM 1227 O O . LEU A 1 82 ? -0.776 -9.192 7.931 1.00 0.00 82 LEU A O 1
ATOM 1243 N N . THR A 1 83 ? -1.315 -7.039 8.214 1.00 0.00 83 THR A N 1
ATOM 1244 C CA . THR A 1 83 ? -2.053 -7.211 9.454 1.00 0.00 83 THR A CA 1
ATOM 1245 C C . THR A 1 83 ? -3.433 -7.787 9.124 1.00 0.00 83 THR A C 1
ATOM 1246 O O . THR A 1 83 ? -4.321 -7.048 8.692 1.00 0.00 83 THR A O 1
ATOM 1257 N N . PHE A 1 84 ? -3.643 -9.086 9.305 1.00 0.00 84 PHE A N 1
ATOM 1258 C CA . PHE A 1 84 ? -4.718 -9.819 8.641 1.00 0.00 84 PHE A CA 1
ATOM 1259 C C . PHE A 1 84 ? -5.918 -10.074 9.562 1.00 0.00 84 PHE A C 1
ATOM 1260 O O . PHE A 1 84 ? -6.678 -11.031 9.384 1.00 0.00 84 PHE A O 1
ATOM 1277 N N . ASP A 1 85 ? -6.077 -9.254 10.595 1.00 0.00 85 ASP A N 1
ATOM 1278 C CA . ASP A 1 85 ? -7.112 -9.429 11.611 1.00 0.00 85 ASP A CA 1
ATOM 1279 C C . ASP A 1 85 ? -8.202 -8.369 11.507 1.00 0.00 85 ASP A C 1
ATOM 1280 O O . ASP A 1 85 ? -9.365 -8.760 11.382 1.00 0.00 85 ASP A O 1
ATOM 1289 N N . PRO A 1 86 ? -7.889 -7.059 11.555 1.00 0.00 86 PRO A N 1
ATOM 1290 C CA . PRO A 1 86 ? -8.922 -6.047 11.642 1.00 0.00 86 PRO A CA 1
ATOM 1291 C C . PRO A 1 86 ? -9.755 -5.969 10.354 1.00 0.00 86 PRO A C 1
ATOM 1292 O O . PRO A 1 86 ? -9.254 -6.287 9.270 1.00 0.00 86 PRO A O 1
ATOM 1303 N N . PRO A 1 87 ? -11.001 -5.487 10.440 1.00 0.00 87 PRO A N 1
ATOM 1304 C CA . PRO A 1 87 ? -11.781 -5.099 9.282 1.00 0.00 87 PRO A CA 1
ATOM 1305 C C . PRO A 1 87 ? -11.237 -3.762 8.761 1.00 0.00 87 PRO A C 1
ATOM 1306 O O . PRO A 1 87 ? -10.949 -2.857 9.546 1.00 0.00 87 PRO A O 1
ATOM 1317 N N . TRP A 1 88 ? -11.055 -3.654 7.442 1.00 0.00 88 TRP A N 1
ATOM 1318 C CA . TRP A 1 88 ? -10.487 -2.484 6.776 1.00 0.00 88 TRP A CA 1
ATOM 1319 C C . TRP A 1 88 ? -11.469 -1.306 6.836 1.00 0.00 88 TRP A C 1
ATOM 1320 O O . TRP A 1 88 ? -11.434 -0.557 7.813 1.00 0.00 88 TRP A O 1
ATOM 1341 N N . THR A 1 89 ? -12.298 -1.127 5.801 1.00 0.00 89 THR A N 1
ATOM 1342 C CA . THR A 1 89 ? -13.515 -0.329 5.639 1.00 0.00 89 THR A CA 1
ATOM 1343 C C . THR A 1 89 ? -13.690 -0.109 4.121 1.00 0.00 89 THR A C 1
ATOM 1344 O O . THR A 1 89 ? -12.876 0.604 3.540 1.00 0.00 89 THR A O 1
ATOM 1355 N N . PRO A 1 90 ? -14.723 -0.627 3.433 1.00 0.00 90 PRO A N 1
ATOM 1356 C CA . PRO A 1 90 ? -14.853 -0.439 1.984 1.00 0.00 90 PRO A CA 1
ATOM 1357 C C . PRO A 1 90 ? -14.974 1.024 1.537 1.00 0.00 90 PRO A C 1
ATOM 1358 O O . PRO A 1 90 ? -14.599 1.377 0.417 1.00 0.00 90 PRO A O 1
ATOM 1369 N N . GLU A 1 91 ? -15.418 1.898 2.435 1.00 0.00 91 GLU A N 1
ATOM 1370 C CA . GLU A 1 91 ? -15.579 3.324 2.205 1.00 0.00 91 GLU A CA 1
ATOM 1371 C C . GLU A 1 91 ? -14.227 4.056 2.042 1.00 0.00 91 GLU A C 1
ATOM 1372 O O . GLU A 1 91 ? -14.209 5.233 1.687 1.00 0.00 91 GLU A O 1
ATOM 1384 N N . ARG A 1 92 ? -13.083 3.423 2.338 1.00 0.00 92 ARG A N 1
ATOM 1385 C CA . ARG A 1 92 ? -11.768 4.082 2.256 1.00 0.00 92 ARG A CA 1
ATOM 1386 C C . ARG A 1 92 ? -11.430 4.461 0.806 1.00 0.00 92 ARG A C 1
ATOM 1387 O O . ARG A 1 92 ? -10.643 5.381 0.563 1.00 0.00 92 ARG A O 1
ATOM 1406 N N . MET A 1 93 ? -12.036 3.762 -0.156 1.00 0.00 93 MET A N 1
ATOM 1407 C CA . MET A 1 93 ? -11.972 4.064 -1.577 1.00 0.00 93 MET A CA 1
ATOM 1408 C C . MET A 1 93 ? -12.565 5.449 -1.893 1.00 0.00 93 MET A C 1
ATOM 1409 O O . MET A 1 93 ? -13.202 6.100 -1.054 1.00 0.00 93 MET A O 1
ATOM 1423 N N . SER A 1 94 ? -12.378 5.892 -3.138 1.00 0.00 94 SER A N 1
ATOM 1424 C CA . SER A 1 94 ? -12.884 7.160 -3.648 1.00 0.00 94 SER A CA 1
ATOM 1425 C C . SER A 1 94 ? -14.406 7.232 -3.502 1.00 0.00 94 SER A C 1
ATOM 1426 O O . SER A 1 94 ? -15.066 6.197 -3.595 1.00 0.00 94 SER A O 1
ATOM 1434 N N . PRO A 1 95 ? -14.992 8.434 -3.399 1.00 0.00 95 PRO A N 1
ATOM 1435 C CA . PRO A 1 95 ? -16.440 8.589 -3.327 1.00 0.00 95 PRO A CA 1
ATOM 1436 C C . PRO A 1 95 ? -17.133 8.070 -4.595 1.00 0.00 95 PRO A C 1
ATOM 1437 O O . PRO A 1 95 ? -18.205 7.470 -4.504 1.00 0.00 95 PRO A O 1
ATOM 1448 N N . GLU A 1 96 ? -16.497 8.223 -5.760 1.00 0.00 96 GLU A N 1
ATOM 1449 C CA . GLU A 1 96 ? -17.006 7.725 -7.031 1.00 0.00 96 GLU A CA 1
ATOM 1450 C C . GLU A 1 96 ? -16.959 6.190 -7.027 1.00 0.00 96 GLU A C 1
ATOM 1451 O O . GLU A 1 96 ? -17.890 5.533 -7.482 1.00 0.00 96 GLU A O 1
ATOM 1463 N N . LEU A 1 97 ? -15.903 5.592 -6.453 1.00 0.00 97 LEU A N 1
ATOM 1464 C CA . LEU A 1 97 ? -15.818 4.142 -6.331 1.00 0.00 97 LEU A CA 1
ATOM 1465 C C . LEU A 1 97 ? -16.838 3.568 -5.372 1.00 0.00 97 LEU A C 1
ATOM 1466 O O . LEU A 1 97 ? -17.264 2.439 -5.583 1.00 0.00 97 LEU A O 1
ATOM 1482 N N . ARG A 1 98 ? -17.201 4.301 -4.321 1.00 0.00 98 ARG A N 1
ATOM 1483 C CA . ARG A 1 98 ? -18.209 3.836 -3.383 1.00 0.00 98 ARG A CA 1
ATOM 1484 C C . ARG A 1 98 ? -19.512 3.630 -4.133 1.00 0.00 98 ARG A C 1
ATOM 1485 O O . ARG A 1 98 ? -20.029 2.515 -4.150 1.00 0.00 98 ARG A O 1
ATOM 1504 N N . GLU A 1 99 ? -19.982 4.674 -4.815 1.00 0.00 99 GLU A N 1
ATOM 1505 C CA . GLU A 1 99 ? -21.191 4.606 -5.623 1.00 0.00 99 GLU A CA 1
ATOM 1506 C C . GLU A 1 99 ? -21.061 3.533 -6.703 1.00 0.00 99 GLU A C 1
ATOM 1507 O O . GLU A 1 99 ? -22.013 2.784 -6.918 1.00 0.00 99 GLU A O 1
ATOM 1519 N N . LYS A 1 100 ? -19.897 3.423 -7.357 1.00 0.00 100 LYS A N 1
ATOM 1520 C CA . LYS A 1 100 ? -19.645 2.393 -8.358 1.00 0.00 100 LYS A CA 1
ATOM 1521 C C . LYS A 1 100 ? -19.840 1.001 -7.764 1.00 0.00 100 LYS A C 1
ATOM 1522 O O . LYS A 1 100 ? -20.678 0.251 -8.261 1.00 0.00 100 LYS A O 1
ATOM 1538 N N . PHE A 1 101 ? -18.996 0.608 -6.806 1.00 0.00 101 PHE A N 1
ATOM 1539 C CA . PHE A 1 101 ? -18.969 -0.749 -6.285 1.00 0.00 101 PHE A CA 1
ATOM 1540 C C . PHE A 1 101 ? -20.285 -1.086 -5.585 1.00 0.00 101 PHE A C 1
ATOM 1541 O O . PHE A 1 101 ? -20.852 -2.142 -5.874 1.00 0.00 101 PHE A O 1
ATOM 1558 N N . GLY A 1 102 ? -20.789 -0.189 -4.733 1.00 0.00 102 GLY A N 1
ATOM 1559 C CA . GLY A 1 102 ? -22.061 -0.331 -4.040 1.00 0.00 102 GLY A CA 1
ATOM 1560 C C . GLY A 1 102 ? -21.931 -0.147 -2.530 1.00 0.00 102 GLY A C 1
ATOM 1561 O O . GLY A 1 102 ? -22.521 -0.914 -1.768 1.00 0.00 102 GLY A O 1
ATOM 1565 N N . VAL A 1 103 ? -21.135 0.824 -2.093 1.00 0.00 103 VAL A N 1
ATOM 1566 C CA . VAL A 1 103 ? -20.862 1.152 -0.697 1.00 0.00 103 VAL A CA 1
ATOM 1567 C C . VAL A 1 103 ? -20.869 2.677 -0.576 1.00 0.00 103 VAL A C 1
ATOM 1568 O O . VAL A 1 103 ? -20.132 3.220 0.277 1.00 0.00 103 VAL A O 1
#

Secondary structure (DSSP, 8-state):
------HHHHHHHHTT--BTTTTB-HHHHT---EEEE-TT-EEEEEE--S-TT-TTHHHHHHHHHHHHTTSTT--EEEEEE--SS---GGGS-HHHHHHHT-

Sequence (102 aa):
MSKKVTKEDVLNALKNVIDFELGLDVVSLGLVYDIQIDDQNNVKVLMTMTTPMCPLAGMILSDAEEAIKKIEGVNNVEVELTFDPPWTPERMSPELREKFGV

Solvent-accessible surface area: 6321 Å² total; per-residue (Å²): 212,86,152,87,6,50,114,113,64,0,43,97,10,0,115,99,15,72,1,143,88,31,42,62,8,1,36,36,0,15,1,24,103,66,20,82,25,82,104,126,11,36,0,85,1,56,3,3,5,38,36,113,151,12,82,86,30,54,125,3,48,50,58,2,74,89,1,3,87,127,13,133,23,19,108,46,48,85,49,87,64,41,105,137,62,123,23,50,66,103,136,6,39,86,127,15,77,153,146,98,61,86

Foldseek 3Di:
DDQADFPVQLLVLQQVADLPVQGGTCNQQVFFPDWDQDRQRQTATRGADQAPVRPPVVVSVVVSVVSQVVSRNNNHYHYHHPHPDHRDRVSHDPVSCVVVPD

Organism: Thermotoga maritima (strain ATCC 43589 / DSM 3109 / JCM 10099 / NBRC 100826 / MSB8) (NCBI:txid243274)

Nearest PDB structures (foldseek):
  1wcj-assembly1_A  TM=1.010E+00  e=7.048E-22  Thermotoga maritima
  3lno-assembly1_A  TM=8.595E-01  e=2.662E-09  Bacillus anthracis
  3cq2-assembly1_B  TM=8.196E-01  e=1.470E-06  Thermus thermophilus HB8
  2cu6-assembly1_A  TM=8.459E-01  e=7.123E-06  Thermus thermophilus HB8
  6xpd-assembly1_A  TM=4.449E-01  e=1.649E+00  Homo sapiens

CATH classification: 3.30.300.130

InterPro domains:
  IPR002744 MIP18 family-like [PF01883] (9-81)
  IPR034904 Fe-S cluster assembly domain superfamily [G3DSA:3.30.300.130] (2-104)
  IPR034904 Fe-S cluster assembly domain superfamily [SSF117916] (5-103)
  IPR052339 Iron-Sulfur Protein Maturation MIP18 [PTHR42831] (4-103)

Radius of gyration: 13.79 Å; Cα contacts (8 Å, |Δi|>4): 160; chains: 1; bounding box: 42×28×22 Å